Protein AF-A0A0R2RWG5-F1 (afdb_monomer_lite)

pLDDT: mean 77.85, std 9.3, range [44.59, 92.62]

Secondary structure (DSSP, 8-state):
--PPPHHHHHHHHHHHHHHHHIIIIIHHHHHHHHHHHHHHHHHHT-TTTB-TTS-B-HHHHHHHHHHHHHHHHHHHHHHHHHHHH---HHHHHHHHHHHHHHHHHHHHHHHHHHHHHHHHHIIIIIHHHHHHHHT-

Sequence (136 aa):
MKTPSIYKWTLKYGLMSAMAAIVCCVAPAVLFMLGLMGGVVAISFADFFYQADGSLGTGAIVLRVVAIGIGAYGIYRYKTTQDQCSIDPKRKRLNTIIVGALIIIVGVLLFIGLEKFSAWYFDAYIVPQQQIELSK

Structure (mmCIF, N/CA/C/O backbone):
data_AF-A0A0R2RWG5-F1
#
_entry.id   AF-A0A0R2RWG5-F1
#
loop_
_atom_site.group_PDB
_atom_site.id
_atom_site.type_symbol
_atom_site.label_atom_id
_atom_site.label_alt_id
_atom_site.label_comp_id
_atom_site.label_asym_id
_atom_site.label_entity_id
_atom_site.label_seq_id
_atom_site.pdbx_PDB_ins_code
_atom_site.Cartn_x
_atom_site.Cartn_y
_atom_site.Cartn_z
_atom_site.occupancy
_atom_site.B_iso_or_equiv
_atom_site.auth_seq_id
_atom_site.auth_comp_id
_atom_site.auth_asym_id
_atom_site.auth_atom_id
_atom_site.pdbx_PDB_model_num
ATOM 1 N N . MET A 1 1 ? 5.654 -28.391 47.933 1.00 44.59 1 MET A N 1
ATOM 2 C CA . MET A 1 1 ? 5.588 -28.098 46.482 1.00 44.59 1 MET A CA 1
ATOM 3 C C . MET A 1 1 ? 6.486 -26.898 46.211 1.00 44.59 1 MET A C 1
ATOM 5 O O . MET A 1 1 ? 6.319 -25.889 46.883 1.00 44.59 1 MET A O 1
ATOM 9 N N . LYS A 1 2 ? 7.503 -27.023 45.347 1.00 54.56 2 LYS A N 1
ATOM 10 C CA . LYS A 1 2 ? 8.472 -25.941 45.096 1.00 54.56 2 LYS A CA 1
ATOM 11 C C . LYS A 1 2 ? 7.783 -24.872 44.249 1.00 54.56 2 LYS A C 1
ATOM 13 O O . LYS A 1 2 ? 7.356 -25.175 43.138 1.00 54.56 2 LYS A O 1
ATOM 18 N N . THR A 1 3 ? 7.611 -23.673 44.799 1.00 59.16 3 THR A N 1
ATOM 19 C CA . THR A 1 3 ? 6.974 -22.547 44.111 1.00 59.16 3 THR A CA 1
ATOM 20 C C . THR A 1 3 ? 7.711 -22.289 42.794 1.00 59.16 3 THR A C 1
ATOM 22 O O . THR A 1 3 ? 8.927 -22.068 42.807 1.00 59.16 3 THR A O 1
ATOM 25 N N . PRO A 1 4 ? 7.039 -22.386 41.632 1.00 67.31 4 PRO A N 1
ATOM 26 C CA . PRO A 1 4 ? 7.693 -22.082 40.370 1.00 67.31 4 PRO A CA 1
ATOM 27 C C . PRO A 1 4 ? 8.071 -20.600 40.379 1.00 67.31 4 PRO A C 1
ATOM 29 O O . PRO A 1 4 ? 7.251 -19.747 40.717 1.00 67.31 4 PRO A O 1
ATOM 32 N N . SER A 1 5 ? 9.323 -20.278 40.045 1.00 76.75 5 SER A N 1
ATOM 33 C CA . SER A 1 5 ? 9.734 -18.879 39.988 1.00 76.75 5 SER A CA 1
ATOM 34 C C . SER A 1 5 ? 8.981 -18.184 38.854 1.00 76.75 5 SER A C 1
ATOM 36 O O . SER A 1 5 ? 9.076 -18.579 37.689 1.00 76.75 5 SER A O 1
ATOM 38 N N . ILE A 1 6 ? 8.225 -17.142 39.206 1.00 78.25 6 ILE A N 1
ATOM 39 C CA . ILE A 1 6 ? 7.382 -16.363 38.285 1.00 78.25 6 ILE A CA 1
ATOM 40 C C . ILE A 1 6 ? 8.199 -15.888 37.076 1.00 78.25 6 ILE A C 1
ATOM 42 O O . ILE A 1 6 ? 7.743 -15.983 35.942 1.00 78.25 6 ILE A O 1
ATOM 46 N N . TYR A 1 7 ? 9.461 -15.510 37.295 1.00 78.56 7 TYR A N 1
ATOM 47 C CA . TYR A 1 7 ? 10.391 -15.133 36.231 1.00 78.56 7 TYR A CA 1
ATOM 48 C C . TYR A 1 7 ? 10.622 -16.235 35.189 1.00 78.56 7 TYR A C 1
ATOM 50 O O . TYR A 1 7 ? 10.565 -15.950 33.998 1.00 78.56 7 TYR A O 1
ATOM 58 N N . LYS A 1 8 ? 10.840 -17.497 35.595 1.00 76.81 8 LYS A N 1
ATOM 59 C CA . LYS A 1 8 ? 11.050 -18.607 34.641 1.00 76.81 8 LYS A CA 1
ATOM 60 C C . LYS A 1 8 ? 9.770 -18.963 33.887 1.00 76.81 8 LYS A C 1
ATOM 62 O O . LYS A 1 8 ? 9.845 -19.411 32.745 1.00 76.81 8 LYS A O 1
ATOM 67 N N . TRP A 1 9 ? 8.616 -18.773 34.522 1.00 79.75 9 TRP A N 1
ATOM 68 C CA . TRP A 1 9 ? 7.312 -19.008 33.913 1.00 79.75 9 TRP A CA 1
ATOM 69 C C . TRP A 1 9 ? 7.019 -17.938 32.851 1.00 79.75 9 TRP A C 1
ATOM 71 O O . TRP A 1 9 ? 6.862 -18.277 31.679 1.00 79.75 9 TRP A O 1
ATOM 81 N N . THR A 1 10 ? 7.099 -16.654 33.205 1.00 79.94 10 THR A N 1
ATOM 82 C CA . THR A 1 10 ? 6.909 -15.536 32.267 1.00 79.94 10 THR A CA 1
ATOM 83 C C . THR A 1 10 ? 7.891 -15.573 31.098 1.00 79.94 10 THR A C 1
ATOM 85 O O . THR A 1 10 ? 7.482 -15.333 29.968 1.00 79.94 10 THR A O 1
ATOM 88 N N . LEU A 1 11 ? 9.161 -15.936 31.318 1.00 83.94 11 LEU A N 1
ATOM 89 C CA . LEU A 1 11 ? 10.129 -16.068 30.220 1.00 83.94 11 LEU A CA 1
ATOM 90 C C . LEU A 1 11 ? 9.752 -17.182 29.240 1.00 83.94 11 LEU A C 1
ATOM 92 O O . LEU A 1 11 ? 9.834 -16.977 28.034 1.00 83.94 11 LEU A O 1
ATOM 96 N N . LYS A 1 12 ? 9.304 -18.344 29.733 1.00 79.19 12 LYS A N 1
ATOM 97 C CA . LYS A 1 12 ? 8.894 -19.455 28.861 1.00 79.19 12 LYS A CA 1
ATOM 98 C C . LYS A 1 12 ? 7.661 -19.106 28.032 1.00 79.19 12 LYS A C 1
ATOM 100 O O . LYS A 1 12 ? 7.681 -19.282 26.819 1.00 79.19 12 LYS A O 1
ATOM 105 N N . TYR A 1 13 ? 6.602 -18.609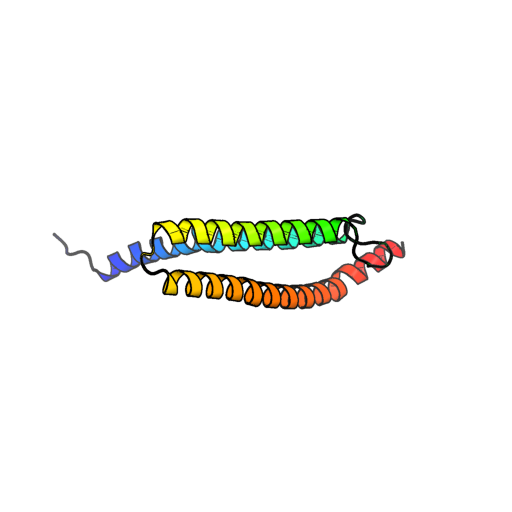 28.666 1.00 83.12 13 TYR A N 1
ATOM 106 C CA . TYR A 1 13 ? 5.352 -18.317 27.957 1.00 83.12 13 TYR A CA 1
ATOM 107 C C . TYR A 1 13 ? 5.440 -17.032 27.122 1.00 83.12 13 TYR A C 1
ATOM 109 O O . TYR A 1 13 ? 4.899 -16.982 26.019 1.00 83.12 13 TYR A O 1
ATOM 117 N N . GLY A 1 14 ? 6.203 -16.038 27.584 1.00 84.94 14 GLY A N 1
ATOM 118 C CA . GLY A 1 14 ? 6.499 -14.818 26.835 1.00 84.94 14 GLY A CA 1
ATOM 119 C C . GLY A 1 14 ? 7.260 -15.110 25.544 1.00 84.94 14 GLY A C 1
ATOM 120 O O . GLY A 1 14 ? 6.832 -14.676 24.475 1.00 84.94 14 GLY A O 1
ATOM 121 N N . LEU A 1 15 ? 8.321 -15.924 25.608 1.00 85.12 15 LEU A N 1
ATOM 122 C CA . LEU A 1 15 ? 9.104 -16.293 24.426 1.00 85.12 15 LEU A CA 1
ATOM 123 C C . LEU A 1 15 ? 8.263 -17.069 23.401 1.00 85.12 15 LEU A C 1
ATOM 125 O O . LEU A 1 15 ? 8.333 -16.782 22.209 1.00 85.12 15 LEU A O 1
ATOM 129 N N . MET A 1 16 ? 7.411 -17.991 23.859 1.00 80.94 16 MET A N 1
ATOM 130 C CA . MET A 1 16 ? 6.509 -18.739 22.974 1.00 80.94 16 MET A CA 1
ATOM 131 C C . MET A 1 16 ? 5.492 -17.824 22.282 1.00 80.94 16 MET A C 1
ATOM 133 O O . MET A 1 16 ? 5.247 -17.974 21.085 1.00 80.94 16 MET A O 1
ATOM 137 N N . SER A 1 17 ? 4.938 -16.841 23.000 1.00 79.56 17 SER A N 1
ATOM 138 C CA . SER A 1 17 ? 4.015 -15.864 22.408 1.00 79.56 17 SER A CA 1
ATOM 139 C C . SER A 1 17 ? 4.706 -14.949 21.390 1.00 79.56 17 SER A C 1
ATOM 141 O O . SER A 1 17 ? 4.140 -14.669 20.334 1.00 79.56 17 SER A O 1
ATOM 143 N N . ALA A 1 18 ? 5.957 -14.556 21.652 1.00 81.19 18 ALA A N 1
ATOM 144 C CA . ALA A 1 18 ? 6.759 -13.761 20.728 1.00 81.19 18 ALA A CA 1
ATOM 145 C C . ALA A 1 18 ? 7.104 -14.553 19.458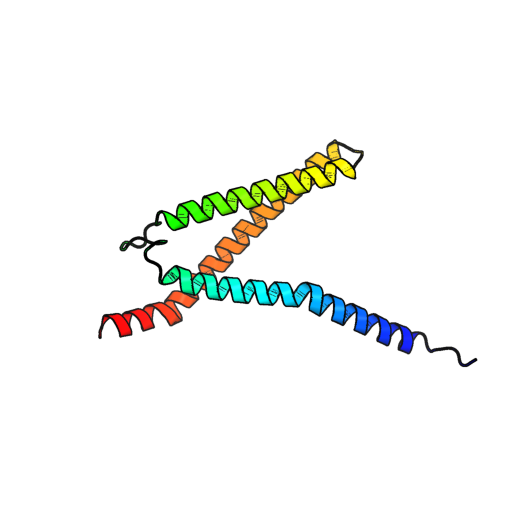 1.00 81.19 18 ALA A C 1
ATOM 147 O O . ALA A 1 18 ? 6.972 -14.029 18.355 1.00 81.19 18 ALA A O 1
ATOM 148 N N . MET A 1 19 ? 7.475 -15.830 19.587 1.00 82.19 19 MET A N 1
ATOM 149 C CA . MET A 1 19 ? 7.738 -16.695 18.431 1.00 82.19 19 MET A CA 1
ATOM 150 C C . MET A 1 19 ? 6.485 -16.903 17.581 1.00 82.19 19 MET A C 1
ATOM 152 O O . MET A 1 19 ? 6.553 -16.787 16.359 1.00 82.19 19 MET A O 1
ATOM 156 N N . ALA A 1 20 ? 5.334 -17.149 18.210 1.00 82.62 20 ALA A N 1
ATOM 157 C CA . ALA A 1 20 ? 4.068 -17.266 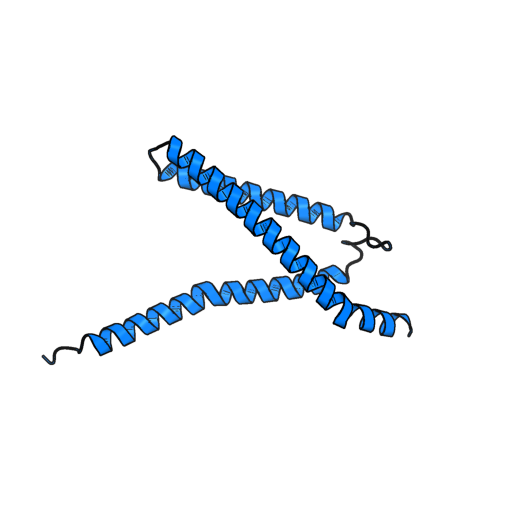17.494 1.00 82.62 20 ALA A CA 1
ATOM 158 C C . ALA A 1 20 ? 3.706 -15.962 16.760 1.00 82.62 20 ALA A C 1
ATOM 160 O O . ALA A 1 20 ? 3.275 -16.008 15.609 1.00 82.62 20 ALA A O 1
ATOM 161 N N . ALA A 1 21 ? 3.938 -14.803 17.386 1.00 74.31 21 ALA A N 1
ATOM 162 C CA . ALA A 1 21 ? 3.711 -13.502 16.764 1.00 74.31 21 ALA A CA 1
ATOM 163 C C . ALA A 1 21 ? 4.639 -13.259 15.561 1.00 74.31 21 ALA A C 1
ATOM 165 O O . ALA A 1 21 ? 4.176 -12.802 14.516 1.00 74.31 21 ALA A O 1
ATOM 166 N N . ILE A 1 22 ? 5.925 -13.611 15.667 1.00 84.00 22 ILE A N 1
ATOM 167 C CA . ILE A 1 22 ? 6.878 -13.493 14.553 1.00 84.00 22 ILE A CA 1
ATOM 168 C C . ILE A 1 22 ? 6.453 -14.403 13.396 1.00 84.00 22 ILE A C 1
ATOM 170 O O . ILE A 1 22 ? 6.352 -13.946 12.260 1.00 84.00 22 ILE A O 1
ATOM 174 N N . VAL A 1 23 ? 6.142 -15.671 13.665 1.00 85.62 23 VAL A N 1
ATOM 175 C CA . VAL A 1 23 ? 5.756 -16.623 12.612 1.00 85.62 23 VAL A CA 1
ATOM 176 C C . VAL A 1 23 ? 4.434 -16.224 11.947 1.00 85.62 23 VAL A C 1
ATOM 178 O O . VAL A 1 23 ? 4.322 -16.304 10.729 1.00 85.62 23 VAL A O 1
ATOM 181 N N . CYS A 1 24 ? 3.448 -15.752 12.710 1.00 82.81 24 CYS A N 1
ATOM 182 C CA . CYS A 1 24 ? 2.121 -15.427 12.181 1.00 82.81 24 CYS A CA 1
ATOM 183 C C . CYS A 1 24 ? 2.055 -14.061 11.472 1.00 82.81 24 CYS A C 1
ATOM 185 O O . CYS A 1 24 ? 1.304 -13.918 10.513 1.00 82.81 24 CYS A O 1
ATOM 187 N N . CYS A 1 25 ? 2.840 -13.062 11.893 1.00 76.69 25 CYS A N 1
ATOM 188 C CA . CYS A 1 25 ? 2.788 -11.721 11.292 1.00 76.69 25 CYS A CA 1
ATOM 189 C C . CYS A 1 25 ? 3.942 -11.439 10.326 1.00 76.69 25 CYS A C 1
ATOM 191 O O . CYS A 1 25 ? 3.741 -10.773 9.312 1.00 76.69 25 CYS A O 1
ATOM 193 N N . VAL A 1 26 ? 5.149 -11.928 10.618 1.00 80.31 26 VAL A N 1
ATOM 194 C CA . VAL A 1 26 ? 6.345 -11.591 9.831 1.00 80.31 26 VAL A CA 1
ATOM 195 C C . VAL A 1 26 ? 6.501 -12.538 8.648 1.00 80.31 26 VAL A C 1
ATOM 197 O O . VAL A 1 26 ? 6.809 -12.078 7.553 1.00 80.31 26 VAL A O 1
ATOM 200 N N . ALA A 1 27 ? 6.230 -13.838 8.812 1.00 79.50 27 ALA A N 1
ATOM 201 C CA . ALA A 1 27 ? 6.385 -14.785 7.705 1.00 79.50 27 ALA A CA 1
ATOM 202 C C . ALA A 1 27 ? 5.447 -14.480 6.519 1.00 79.50 27 ALA A C 1
ATOM 204 O O . ALA A 1 27 ? 5.946 -14.421 5.392 1.00 79.50 27 ALA A O 1
ATOM 205 N N . PRO A 1 28 ? 4.141 -14.187 6.718 1.00 79.00 28 PRO A N 1
ATOM 206 C CA . PRO A 1 28 ? 3.278 -13.784 5.609 1.00 79.00 28 PRO A CA 1
ATOM 207 C C . PRO A 1 28 ? 3.709 -12.458 4.983 1.00 79.00 28 PRO A C 1
ATOM 209 O O . PRO A 1 28 ? 3.630 -12.312 3.769 1.00 79.00 28 PRO A O 1
ATOM 212 N N . ALA A 1 29 ? 4.212 -11.510 5.782 1.00 76.69 29 ALA A N 1
ATOM 213 C CA . ALA A 1 29 ? 4.702 -10.232 5.273 1.00 76.69 29 ALA A CA 1
ATOM 214 C C . ALA A 1 29 ? 5.948 -10.399 4.384 1.00 76.69 29 ALA A C 1
ATOM 216 O O . ALA A 1 29 ? 6.024 -9.791 3.318 1.00 76.69 29 ALA A O 1
ATOM 217 N N . VAL A 1 30 ? 6.899 -11.254 4.774 1.00 80.69 30 VAL A N 1
ATOM 218 C CA . VAL A 1 30 ? 8.106 -11.537 3.977 1.00 80.69 30 VAL A CA 1
ATOM 219 C C . VAL A 1 30 ? 7.759 -12.309 2.704 1.00 80.69 30 VAL A C 1
ATOM 221 O O . VAL A 1 30 ? 8.226 -11.941 1.629 1.00 80.69 30 VAL A O 1
ATOM 224 N N . LEU A 1 31 ? 6.901 -13.332 2.792 1.00 78.81 31 LEU A N 1
ATOM 225 C CA . LEU A 1 31 ? 6.407 -14.069 1.620 1.00 78.81 31 LEU A CA 1
ATOM 226 C C . LEU A 1 31 ? 5.683 -13.146 0.636 1.00 78.81 31 LEU A C 1
ATOM 228 O O . LEU A 1 31 ? 5.889 -13.247 -0.571 1.00 78.81 31 LEU A O 1
ATOM 232 N N . PHE A 1 32 ? 4.881 -12.213 1.149 1.00 78.38 32 PHE A N 1
ATOM 233 C CA . PHE A 1 32 ? 4.212 -11.212 0.331 1.00 78.38 32 PHE A CA 1
ATOM 234 C C . PHE A 1 32 ? 5.213 -10.274 -0.353 1.00 78.38 32 PHE A C 1
ATOM 236 O O . PHE A 1 32 ? 5.102 -10.044 -1.553 1.00 78.38 32 PHE A O 1
ATOM 243 N N . MET A 1 33 ? 6.233 -9.794 0.364 1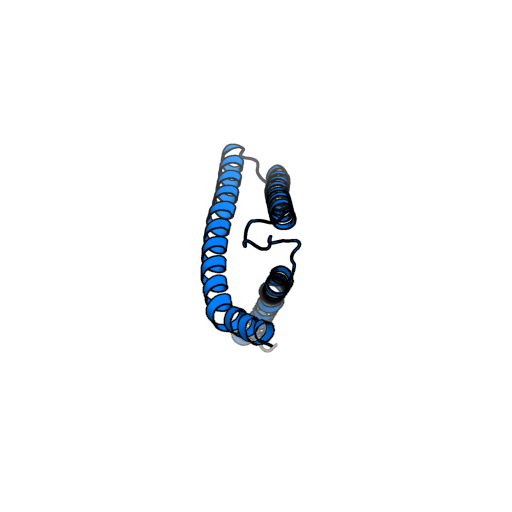.00 75.44 33 MET A N 1
ATOM 244 C CA . MET A 1 33 ? 7.278 -8.941 -0.216 1.00 75.44 33 MET A CA 1
ATOM 245 C C . MET A 1 33 ? 8.105 -9.659 -1.292 1.00 75.44 33 MET A C 1
ATOM 247 O O . MET A 1 33 ? 8.372 -9.072 -2.339 1.00 75.44 33 MET A O 1
ATOM 251 N N . LEU A 1 34 ? 8.463 -10.930 -1.083 1.00 79.00 34 LEU A N 1
ATOM 252 C CA . LEU A 1 34 ? 9.150 -11.745 -2.094 1.00 79.00 34 LEU A CA 1
ATOM 253 C C . LEU A 1 34 ? 8.265 -11.991 -3.322 1.00 79.00 34 LEU A C 1
ATOM 255 O O . LEU A 1 34 ? 8.740 -11.898 -4.453 1.00 79.00 34 LEU A O 1
ATOM 259 N N . GLY A 1 35 ? 6.973 -12.250 -3.104 1.00 79.31 35 GLY A N 1
ATOM 260 C CA . GLY A 1 35 ? 5.995 -12.393 -4.180 1.00 79.31 35 GLY A CA 1
ATOM 261 C C . GLY A 1 35 ? 5.825 -11.110 -4.995 1.00 79.31 35 GLY A C 1
ATOM 262 O O . GLY A 1 35 ? 5.805 -11.165 -6.222 1.00 79.31 35 GLY A O 1
ATOM 263 N N . LEU A 1 36 ? 5.768 -9.950 -4.333 1.00 79.00 36 LEU A N 1
ATOM 264 C CA . LEU A 1 36 ? 5.699 -8.652 -5.005 1.00 79.00 36 LEU A CA 1
ATOM 265 C C . LEU A 1 36 ? 6.965 -8.357 -5.814 1.00 79.00 36 LEU A C 1
ATOM 267 O O . LEU A 1 36 ? 6.854 -7.967 -6.973 1.00 79.00 36 LEU A O 1
ATOM 271 N N . MET A 1 37 ? 8.152 -8.582 -5.244 1.00 73.19 37 MET A N 1
ATOM 272 C CA . MET A 1 37 ? 9.429 -8.413 -5.954 1.00 73.19 37 MET A CA 1
ATOM 273 C C . MET A 1 37 ? 9.500 -9.302 -7.204 1.00 73.19 37 MET A C 1
ATOM 275 O O . MET A 1 37 ? 9.813 -8.811 -8.287 1.00 73.19 37 MET A O 1
ATOM 279 N N . GLY A 1 38 ? 9.142 -10.587 -7.083 1.00 74.19 38 GLY A N 1
ATOM 280 C CA . GLY A 1 38 ? 9.105 -11.511 -8.221 1.00 74.19 38 GLY A CA 1
ATOM 281 C C . GLY A 1 38 ? 8.068 -11.120 -9.278 1.00 74.19 38 GLY A C 1
ATOM 282 O O . GLY A 1 38 ? 8.342 -11.197 -10.475 1.00 74.19 38 GLY A O 1
ATOM 283 N N . GLY A 1 39 ? 6.901 -10.638 -8.843 1.00 74.25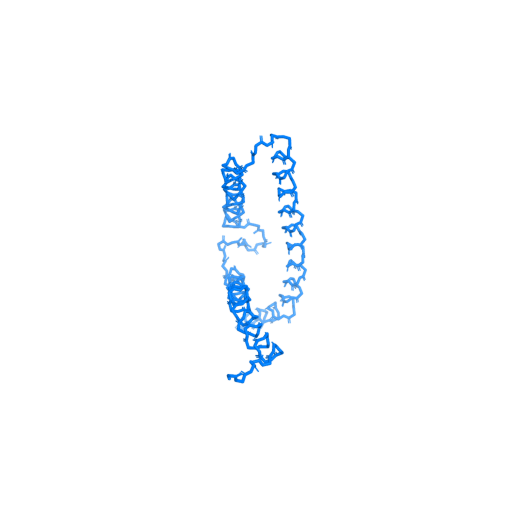 39 GLY A N 1
ATOM 284 C CA . GLY A 1 39 ? 5.858 -10.131 -9.732 1.00 74.25 39 GLY A CA 1
ATOM 285 C C . GLY A 1 39 ? 6.304 -8.908 -10.533 1.00 74.25 39 GLY A C 1
ATOM 286 O O . GLY A 1 39 ? 6.085 -8.869 -11.738 1.00 74.25 39 GLY A O 1
ATOM 287 N N . VAL A 1 40 ? 6.972 -7.937 -9.900 1.00 71.00 40 VAL A N 1
ATOM 288 C CA . VAL A 1 40 ? 7.463 -6.725 -10.581 1.00 71.00 40 VAL A CA 1
ATOM 289 C C . VAL A 1 40 ? 8.489 -7.075 -11.658 1.00 71.00 40 VAL A C 1
ATOM 291 O O . VAL A 1 40 ? 8.359 -6.600 -12.781 1.00 71.00 40 VAL A O 1
ATOM 294 N N . VAL A 1 41 ? 9.450 -7.955 -11.358 1.00 69.06 41 VAL A N 1
ATOM 295 C CA . VAL A 1 41 ? 10.446 -8.397 -12.348 1.00 69.06 41 VAL A CA 1
ATOM 296 C C . VAL A 1 41 ? 9.767 -9.081 -13.537 1.00 69.06 41 VAL A C 1
ATOM 298 O O . VAL A 1 41 ? 10.078 -8.753 -14.675 1.00 69.06 41 VAL A O 1
ATOM 301 N N . ALA A 1 42 ? 8.797 -9.971 -13.300 1.00 72.81 42 ALA A N 1
ATOM 302 C CA . ALA A 1 42 ? 8.079 -10.654 -14.379 1.00 72.81 42 ALA A CA 1
ATOM 303 C C . ALA A 1 42 ? 7.229 -9.700 -15.239 1.00 72.81 42 ALA A C 1
ATOM 305 O O . ALA A 1 42 ? 7.138 -9.877 -16.453 1.00 72.81 42 ALA A O 1
ATOM 306 N N . ILE A 1 43 ? 6.618 -8.682 -14.626 1.00 69.56 43 ILE A N 1
ATOM 307 C CA . ILE A 1 43 ? 5.797 -7.689 -15.333 1.00 69.56 43 ILE A CA 1
ATOM 308 C C . ILE A 1 43 ? 6.665 -6.773 -16.210 1.00 69.56 43 ILE A C 1
ATOM 310 O O . ILE A 1 43 ? 6.223 -6.393 -17.292 1.00 69.56 43 ILE A O 1
ATOM 314 N N . SER A 1 44 ? 7.895 -6.452 -15.798 1.00 65.00 44 SER A N 1
ATOM 315 C CA . SER A 1 44 ? 8.797 -5.580 -16.570 1.00 65.00 44 SER A CA 1
ATOM 316 C C . SER A 1 44 ? 9.262 -6.164 -17.907 1.00 65.00 44 SER A C 1
ATOM 318 O O . SER A 1 44 ? 9.656 -5.403 -18.782 1.00 65.00 44 SER A O 1
ATOM 320 N N . PHE A 1 45 ? 9.198 -7.485 -18.089 1.00 62.47 45 PHE A N 1
ATOM 321 C CA . PHE A 1 45 ? 9.531 -8.150 -19.357 1.00 62.47 45 PHE A CA 1
ATOM 322 C C . PHE A 1 45 ? 8.304 -8.452 -20.229 1.00 62.47 45 PHE A C 1
ATOM 324 O O . PHE A 1 45 ? 8.432 -9.088 -21.272 1.00 62.47 45 PHE A O 1
ATOM 331 N N . ALA A 1 46 ? 7.105 -8.046 -19.806 1.00 69.44 46 ALA A N 1
ATOM 332 C CA . ALA A 1 46 ? 5.871 -8.360 -20.510 1.00 69.44 46 ALA A CA 1
ATOM 333 C C . ALA A 1 46 ? 5.356 -7.153 -21.313 1.00 69.44 46 ALA A C 1
ATOM 335 O O . ALA A 1 46 ? 4.764 -6.227 -20.753 1.00 69.44 46 ALA A O 1
ATOM 336 N N . ASP A 1 47 ? 5.453 -7.241 -22.644 1.00 64.88 47 ASP A N 1
ATOM 337 C CA . ASP A 1 47 ? 4.906 -6.269 -23.617 1.00 64.88 47 ASP A CA 1
ATOM 338 C C . ASP A 1 47 ? 3.382 -6.042 -23.480 1.00 64.88 47 ASP A C 1
ATOM 340 O O . ASP A 1 47 ? 2.805 -5.104 -24.023 1.00 64.88 47 ASP A O 1
ATOM 344 N N . PHE A 1 48 ? 2.687 -6.901 -22.728 1.00 66.69 48 PHE A N 1
ATOM 345 C CA . PHE A 1 48 ? 1.257 -6.766 -22.438 1.00 66.69 48 PHE A CA 1
ATOM 346 C C . PHE A 1 48 ? 0.932 -5.600 -21.481 1.00 66.69 48 PHE A C 1
ATOM 348 O O . PHE A 1 48 ? -0.181 -5.057 -21.502 1.00 66.69 48 PHE A O 1
ATOM 355 N N . PHE A 1 49 ? 1.878 -5.211 -20.618 1.00 62.84 49 PHE A N 1
ATOM 356 C CA . PHE A 1 49 ? 1.668 -4.161 -19.614 1.00 62.84 49 PHE A CA 1
ATOM 357 C C . PHE A 1 49 ? 2.206 -2.791 -20.045 1.00 62.84 49 PHE A C 1
ATOM 359 O O . PHE A 1 49 ? 1.663 -1.776 -19.598 1.00 62.84 49 PHE A O 1
ATOM 366 N N . TYR A 1 50 ? 3.183 -2.753 -20.953 1.00 64.06 50 TYR A N 1
ATOM 367 C CA . TYR A 1 50 ? 3.811 -1.531 -21.457 1.00 64.06 50 TYR A CA 1
ATOM 368 C C . TYR A 1 50 ? 3.946 -1.590 -22.979 1.00 64.06 50 TYR A C 1
ATOM 370 O O . TYR A 1 50 ? 4.339 -2.611 -23.528 1.00 64.06 50 TYR A O 1
ATOM 378 N N . GLN A 1 51 ? 3.603 -0.498 -23.664 1.00 64.69 51 GLN A N 1
ATOM 379 C CA . GLN A 1 51 ? 3.839 -0.373 -25.106 1.00 64.69 51 GLN A CA 1
ATOM 380 C C . GLN A 1 51 ? 5.322 -0.074 -25.380 1.00 64.69 51 GLN A C 1
ATOM 382 O O . GLN A 1 51 ? 6.028 0.381 -24.482 1.00 64.69 51 GLN A O 1
ATOM 387 N N . ALA A 1 52 ? 5.778 -0.262 -26.624 1.00 58.75 52 ALA A N 1
ATOM 388 C CA . ALA A 1 52 ? 7.169 -0.025 -27.037 1.00 58.75 52 ALA A CA 1
ATOM 389 C C . ALA A 1 52 ? 7.687 1.396 -26.717 1.00 58.75 52 ALA A C 1
ATOM 391 O O . ALA A 1 52 ? 8.881 1.584 -26.510 1.00 58.75 52 ALA A O 1
ATOM 392 N N . ASP A 1 53 ? 6.784 2.375 -26.593 1.00 56.94 53 ASP A N 1
ATOM 393 C CA . ASP A 1 53 ? 7.099 3.761 -26.220 1.00 56.94 53 ASP A CA 1
ATOM 394 C C . ASP A 1 53 ? 7.155 3.998 -24.692 1.00 56.94 53 ASP A C 1
ATOM 396 O O . ASP A 1 53 ? 7.236 5.138 -24.234 1.00 56.94 53 ASP A O 1
ATOM 400 N N . GLY A 1 54 ? 7.031 2.948 -23.870 1.00 60.06 54 GLY A N 1
ATOM 401 C CA . GLY A 1 54 ? 6.929 3.046 -22.405 1.00 60.06 54 GLY A CA 1
ATOM 402 C C . GLY A 1 54 ? 5.568 3.550 -21.902 1.00 60.06 54 GLY A C 1
ATOM 403 O O . GLY A 1 54 ? 5.363 3.728 -20.701 1.00 60.06 54 GLY A O 1
ATOM 404 N N . SER A 1 55 ? 4.615 3.772 -22.811 1.00 65.19 55 SER A N 1
ATOM 405 C CA . SER A 1 55 ? 3.249 4.177 -22.477 1.00 65.19 55 SER A CA 1
ATOM 406 C C . SER A 1 55 ? 2.451 3.024 -21.857 1.00 65.19 55 SER A C 1
ATOM 408 O O . SER A 1 55 ? 2.721 1.845 -22.099 1.00 65.19 55 SER A O 1
ATOM 410 N N . LEU A 1 56 ? 1.439 3.370 -21.057 1.00 67.12 56 LEU A N 1
ATOM 411 C CA . LEU A 1 56 ? 0.574 2.417 -20.357 1.00 67.12 56 LEU A CA 1
ATOM 412 C C . LEU A 1 56 ? -0.099 1.460 -21.352 1.00 67.12 56 LEU A C 1
ATOM 414 O O . LEU A 1 56 ? -0.918 1.869 -22.180 1.00 67.12 56 LEU A O 1
ATOM 418 N N . GLY A 1 57 ? 0.225 0.172 -21.247 1.00 72.38 57 GLY A N 1
ATOM 419 C CA . GLY A 1 57 ? -0.464 -0.886 -21.974 1.00 72.38 57 GLY A CA 1
ATOM 420 C C . GLY A 1 57 ? -1.855 -1.155 -21.399 1.00 72.38 57 GLY A C 1
ATOM 421 O O . GLY A 1 57 ? -2.191 -0.777 -20.270 1.00 72.38 57 GLY A O 1
ATOM 422 N N . THR A 1 58 ? -2.685 -1.856 -22.167 1.00 73.56 58 THR A N 1
ATOM 423 C CA . THR A 1 58 ? -4.058 -2.203 -21.771 1.00 73.56 58 THR A CA 1
ATOM 424 C C . THR A 1 58 ? -4.082 -3.035 -20.481 1.00 73.56 58 THR A C 1
ATOM 426 O O . THR A 1 58 ? -4.958 -2.835 -19.638 1.00 73.56 58 THR A O 1
ATOM 429 N N . GLY A 1 59 ? -3.078 -3.897 -20.263 1.00 73.75 59 GLY A N 1
ATOM 430 C CA . GLY A 1 59 ? -2.938 -4.695 -19.043 1.00 73.75 59 GLY A CA 1
ATOM 431 C C . GLY A 1 59 ? -2.733 -3.864 -17.771 1.00 73.75 59 GLY A C 1
ATOM 432 O O . GLY A 1 59 ? -3.300 -4.186 -16.724 1.00 73.75 59 GLY A O 1
ATOM 433 N N . ALA A 1 60 ? -1.989 -2.755 -17.850 1.00 74.00 60 ALA A N 1
ATOM 434 C CA . ALA A 1 60 ? -1.744 -1.881 -16.701 1.00 74.00 60 ALA A CA 1
ATOM 435 C C . ALA A 1 60 ? -3.023 -1.152 -16.257 1.00 74.00 60 ALA A C 1
ATOM 437 O O . ALA A 1 60 ? -3.269 -0.970 -15.062 1.00 74.00 60 ALA A O 1
ATOM 438 N N . ILE A 1 61 ? -3.875 -0.778 -17.215 1.00 79.19 61 ILE A N 1
ATOM 439 C CA . ILE A 1 61 ? -5.179 -0.167 -16.937 1.00 79.19 61 ILE A CA 1
ATOM 440 C C . ILE A 1 61 ? -6.106 -1.187 -16.263 1.00 79.19 61 ILE A C 1
ATOM 442 O O . ILE A 1 61 ? -6.720 -0.870 -15.243 1.00 79.19 61 ILE A O 1
ATOM 446 N N . VAL A 1 62 ? -6.158 -2.424 -16.769 1.00 84.50 62 VAL A N 1
ATOM 447 C CA . VAL A 1 62 ? -6.975 -3.500 -16.179 1.00 84.50 62 VAL A CA 1
ATOM 448 C C . VAL A 1 62 ? -6.552 -3.793 -14.737 1.00 84.50 62 VAL A C 1
ATOM 450 O O . VAL A 1 62 ? -7.410 -3.845 -13.855 1.00 84.50 62 VAL A O 1
ATOM 453 N N . LEU A 1 63 ? -5.248 -3.901 -14.459 1.00 81.44 63 LEU A N 1
ATOM 454 C CA . LEU A 1 63 ? -4.742 -4.108 -13.095 1.00 81.44 63 LEU A CA 1
ATOM 455 C C . LEU A 1 63 ? -5.172 -2.993 -12.134 1.00 81.44 63 LEU A C 1
ATOM 457 O O . LEU A 1 63 ? -5.585 -3.277 -11.009 1.00 81.44 63 LEU A O 1
ATOM 461 N N . ARG A 1 64 ? -5.126 -1.731 -12.574 1.00 83.88 64 ARG A N 1
ATOM 462 C CA . ARG A 1 64 ? -5.567 -0.585 -11.761 1.00 83.88 64 ARG A CA 1
ATOM 463 C C . ARG A 1 64 ? -7.065 -0.645 -11.462 1.00 83.88 64 ARG A C 1
ATOM 465 O O . ARG A 1 64 ? -7.461 -0.400 -10.324 1.00 83.88 64 ARG A O 1
ATOM 472 N N . VAL A 1 65 ? -7.891 -1.019 -12.442 1.00 88.12 65 VAL A N 1
ATOM 473 C CA . VAL A 1 65 ? -9.341 -1.199 -12.243 1.00 88.12 65 VAL A CA 1
ATOM 474 C C . VAL A 1 65 ? -9.620 -2.322 -11.241 1.00 88.12 65 VAL A C 1
ATOM 476 O O . VAL A 1 65 ? -10.413 -2.136 -10.316 1.00 88.12 65 VAL A O 1
ATOM 479 N N . VAL A 1 66 ? -8.930 -3.460 -11.364 1.00 88.25 66 VAL A N 1
ATOM 480 C CA . VAL A 1 66 ? -9.057 -4.582 -10.419 1.00 88.25 66 VAL A CA 1
ATOM 481 C C . VAL A 1 66 ? -8.627 -4.165 -9.010 1.00 88.25 66 VAL A C 1
ATOM 483 O O . VAL A 1 66 ? -9.337 -4.452 -8.046 1.00 88.25 66 VAL A O 1
ATOM 486 N N . ALA A 1 67 ? -7.517 -3.435 -8.875 1.00 83.25 67 ALA A N 1
ATOM 487 C CA . ALA A 1 67 ? -7.035 -2.941 -7.586 1.00 83.25 67 ALA A CA 1
ATOM 488 C C . ALA A 1 67 ? -8.048 -2.004 -6.904 1.00 83.25 67 ALA A C 1
ATOM 490 O O . ALA A 1 67 ? -8.322 -2.159 -5.711 1.00 83.25 67 ALA A O 1
ATOM 491 N N . ILE A 1 68 ? -8.665 -1.087 -7.659 1.00 88.44 68 ILE A N 1
ATOM 492 C CA . ILE A 1 68 ? -9.752 -0.232 -7.153 1.00 88.44 68 ILE A CA 1
ATOM 493 C C . ILE A 1 68 ? -10.942 -1.091 -6.700 1.00 88.44 68 ILE A C 1
ATOM 495 O O . ILE A 1 68 ? -11.499 -0.845 -5.628 1.00 88.44 68 ILE A O 1
ATOM 499 N N . GLY A 1 69 ? -11.297 -2.129 -7.464 1.00 90.31 69 GLY A N 1
ATOM 500 C CA . GLY A 1 69 ? -12.357 -3.076 -7.108 1.00 90.31 69 GLY A CA 1
ATOM 501 C C . GLY A 1 69 ? -12.096 -3.806 -5.786 1.00 90.31 69 GLY A C 1
ATOM 502 O O . GLY A 1 69 ? -12.981 -3.866 -4.931 1.00 90.31 69 GLY A O 1
ATOM 503 N N . ILE A 1 70 ? -10.871 -4.296 -5.571 1.00 89.50 70 ILE A N 1
ATOM 504 C CA . ILE A 1 70 ? -10.462 -4.948 -4.315 1.00 89.50 70 ILE A CA 1
ATOM 505 C C . ILE A 1 70 ? -10.515 -3.953 -3.148 1.00 89.50 70 ILE A C 1
ATOM 507 O O . ILE A 1 70 ? -11.033 -4.287 -2.080 1.00 89.50 70 ILE A O 1
ATOM 511 N N . GLY A 1 71 ? -10.038 -2.721 -3.349 1.00 86.62 71 GLY A N 1
ATOM 512 C CA . GLY A 1 71 ? -10.114 -1.661 -2.341 1.00 86.62 71 GLY A CA 1
ATOM 513 C C . GLY A 1 71 ? -11.558 -1.336 -1.942 1.00 86.62 71 GLY A C 1
ATOM 514 O O . GLY A 1 71 ? -11.886 -1.303 -0.753 1.00 86.62 71 GLY A O 1
ATOM 515 N N . ALA A 1 72 ? -12.447 -1.180 -2.926 1.00 89.50 72 ALA A N 1
ATOM 516 C CA . ALA A 1 72 ? -13.872 -0.953 -2.696 1.00 89.50 72 ALA A CA 1
ATOM 517 C C . ALA A 1 72 ? -14.531 -2.134 -1.964 1.00 89.50 72 ALA A C 1
ATOM 519 O O . ALA A 1 72 ? -15.286 -1.927 -1.009 1.00 89.50 72 ALA A O 1
ATOM 520 N N . TYR A 1 73 ? -14.201 -3.369 -2.352 1.00 91.19 73 TYR A N 1
ATOM 521 C CA . TYR A 1 73 ? -14.674 -4.576 -1.676 1.00 91.19 73 TYR A CA 1
ATOM 522 C C . TYR A 1 73 ? -14.202 -4.643 -0.216 1.00 91.19 73 TYR A C 1
ATOM 524 O O . TYR A 1 73 ? -14.996 -4.951 0.676 1.00 91.19 73 TYR A O 1
ATOM 532 N N . GLY A 1 74 ? -12.945 -4.284 0.061 1.00 87.12 74 GLY A N 1
ATOM 533 C CA . GLY A 1 74 ? -12.404 -4.206 1.420 1.00 87.12 74 GLY A CA 1
ATOM 534 C C . GLY A 1 74 ? -13.175 -3.223 2.305 1.00 87.12 74 GLY A C 1
ATOM 535 O O . GLY A 1 74 ? -13.568 -3.572 3.421 1.00 87.12 74 GLY A O 1
ATOM 536 N N . ILE A 1 75 ? -13.477 -2.028 1.786 1.00 87.75 75 ILE A N 1
ATOM 537 C CA . ILE A 1 75 ? -14.287 -1.022 2.494 1.00 87.75 75 ILE A CA 1
ATOM 538 C C . ILE A 1 75 ? -15.721 -1.526 2.710 1.00 87.75 75 ILE A C 1
ATOM 540 O O . ILE A 1 75 ? -16.272 -1.365 3.802 1.00 87.75 75 ILE A O 1
ATOM 544 N N . TYR A 1 76 ? -16.324 -2.170 1.707 1.00 88.56 76 TYR A N 1
ATOM 545 C CA . TYR A 1 76 ? -17.656 -2.764 1.826 1.00 88.56 76 TYR A CA 1
ATOM 546 C C . TYR A 1 76 ? -17.712 -3.833 2.927 1.00 88.56 76 TYR A C 1
ATOM 548 O O . TYR A 1 76 ? -18.605 -3.803 3.780 1.00 88.56 76 TYR A O 1
ATOM 556 N N . ARG A 1 77 ? -16.730 -4.741 2.959 1.00 87.56 77 ARG A N 1
ATOM 557 C CA . ARG A 1 77 ? -16.643 -5.817 3.957 1.00 87.56 77 ARG A CA 1
ATOM 558 C C . ARG A 1 77 ? -16.397 -5.252 5.355 1.00 87.56 77 ARG A C 1
ATOM 560 O O . ARG A 1 77 ? -17.048 -5.684 6.301 1.00 87.56 77 ARG A O 1
ATOM 567 N N . TYR A 1 78 ? -15.531 -4.243 5.475 1.00 85.00 78 TYR A N 1
ATOM 568 C CA . TYR A 1 78 ? -15.302 -3.517 6.726 1.00 85.00 78 TYR A CA 1
ATOM 569 C C . TYR A 1 78 ? -16.580 -2.862 7.252 1.00 85.00 78 TYR A C 1
ATOM 571 O O . TYR A 1 78 ? -16.904 -3.002 8.432 1.00 85.00 78 TYR A O 1
ATOM 579 N N . LYS A 1 79 ? -17.339 -2.201 6.370 1.00 83.81 79 LYS A N 1
ATOM 580 C CA . LYS A 1 79 ? -18.636 -1.614 6.710 1.00 83.81 79 LYS A CA 1
ATOM 581 C C . LYS A 1 79 ? -19.603 -2.698 7.198 1.00 83.81 79 LYS A C 1
ATOM 583 O O . LYS A 1 79 ? -20.085 -2.594 8.314 1.00 83.81 79 LYS A O 1
ATOM 588 N N . THR A 1 80 ? -19.775 -3.790 6.449 1.00 82.50 80 THR A N 1
ATOM 589 C CA . THR A 1 80 ? -20.601 -4.945 6.863 1.00 82.50 80 THR A CA 1
ATOM 590 C C . THR A 1 80 ? -20.233 -5.480 8.253 1.00 82.50 80 THR A C 1
ATOM 592 O O . THR A 1 80 ? -21.119 -5.741 9.061 1.00 82.50 80 THR A O 1
ATOM 595 N N . THR A 1 81 ? -18.943 -5.615 8.571 1.00 80.50 81 THR A N 1
ATOM 596 C CA . THR A 1 81 ? -18.512 -6.081 9.898 1.00 80.50 81 THR A CA 1
ATOM 597 C C . THR A 1 81 ? -18.797 -5.045 10.992 1.00 80.50 81 THR A C 1
ATOM 599 O O . THR A 1 81 ? -19.227 -5.408 12.084 1.00 80.50 81 THR A O 1
ATOM 602 N N . GLN A 1 82 ? -18.607 -3.751 10.717 1.00 76.12 82 GLN A N 1
ATOM 603 C CA . GLN A 1 82 ? -18.915 -2.671 11.666 1.00 76.12 82 GLN A CA 1
ATOM 604 C C . GLN A 1 82 ? -20.409 -2.579 11.994 1.00 76.12 82 GLN A C 1
ATOM 606 O O . GLN A 1 82 ? -20.766 -2.265 13.131 1.00 76.12 82 GLN A O 1
ATOM 611 N N . ASP A 1 83 ? -21.273 -2.859 11.015 1.00 74.81 83 ASP A N 1
ATOM 612 C CA . ASP A 1 83 ? -22.732 -2.848 11.158 1.00 74.81 83 ASP A CA 1
ATOM 613 C C . ASP A 1 83 ? -23.232 -3.839 12.219 1.00 74.81 83 ASP A C 1
ATOM 615 O O . ASP A 1 83 ? -24.260 -3.583 12.839 1.00 74.81 83 ASP A O 1
ATOM 619 N N . GLN A 1 84 ? -22.492 -4.923 12.468 1.00 73.25 84 GLN A N 1
ATOM 620 C CA . GLN A 1 84 ? -22.864 -5.951 13.442 1.00 73.25 84 GLN A CA 1
ATOM 621 C C . GLN A 1 84 ? -22.382 -5.662 14.873 1.00 73.25 84 GLN A C 1
ATOM 623 O O . GLN A 1 84 ? -22.900 -6.263 15.811 1.00 73.25 84 GLN A O 1
ATOM 628 N N . CYS A 1 85 ? -21.418 -4.751 15.063 1.00 70.94 85 CYS A N 1
ATOM 629 C CA . CYS A 1 85 ? -20.724 -4.592 16.349 1.00 70.94 85 CYS A CA 1
ATOM 630 C C . CYS A 1 85 ? -20.881 -3.214 17.021 1.00 70.94 85 CYS A C 1
ATOM 632 O O . CYS A 1 85 ? -20.600 -3.104 18.213 1.00 70.94 85 CYS A O 1
ATOM 634 N N . SER A 1 86 ? -21.290 -2.152 16.311 1.00 64.50 86 SER A N 1
ATOM 635 C CA . SER A 1 86 ? -21.344 -0.785 16.871 1.00 64.50 86 SER A CA 1
ATOM 636 C C . SER A 1 86 ? -22.760 -0.200 16.910 1.00 64.50 86 SER A C 1
ATOM 638 O O . SER A 1 86 ? -23.373 0.008 15.867 1.00 64.50 86 SER A O 1
ATOM 640 N N . ILE A 1 87 ? -23.230 0.166 18.111 1.00 68.00 87 ILE A N 1
ATOM 641 C CA . ILE A 1 87 ? -24.545 0.793 18.366 1.00 68.00 87 ILE A CA 1
ATOM 642 C C . ILE A 1 87 ? -24.609 2.274 17.937 1.00 68.00 87 ILE A C 1
ATOM 644 O O . ILE A 1 87 ? -25.671 2.743 17.535 1.00 68.00 87 ILE A O 1
ATOM 648 N N . ASP A 1 88 ? -23.497 3.025 17.983 1.00 83.06 88 ASP A N 1
ATOM 649 C CA . ASP A 1 88 ? -23.505 4.469 17.679 1.00 83.06 88 ASP A CA 1
ATOM 650 C C . ASP A 1 88 ? -23.273 4.765 16.173 1.00 83.06 88 ASP A C 1
ATOM 652 O O . ASP A 1 88 ? -22.186 4.488 15.641 1.00 83.06 88 ASP A O 1
ATOM 656 N N . PRO A 1 89 ? -24.244 5.391 15.471 1.00 80.94 89 PRO A N 1
ATOM 657 C CA . PRO A 1 89 ? -24.143 5.691 14.043 1.00 80.94 89 PRO A CA 1
ATOM 658 C C . PRO A 1 89 ? -23.151 6.817 13.698 1.00 80.94 89 PRO A C 1
ATOM 660 O O . PRO A 1 89 ? -22.623 6.834 12.580 1.00 80.94 89 PRO A O 1
ATOM 663 N N . LYS A 1 90 ? -22.863 7.753 14.615 1.00 83.88 90 LYS A N 1
ATOM 664 C CA . LYS A 1 90 ? -21.896 8.845 14.387 1.00 83.88 90 LYS A CA 1
ATOM 665 C C . LYS A 1 90 ? -20.468 8.305 14.402 1.00 83.88 90 LYS A C 1
ATOM 667 O O . LYS A 1 90 ? -19.691 8.600 13.491 1.00 83.88 90 LYS A O 1
ATOM 672 N N . ARG A 1 91 ? -20.143 7.455 15.384 1.00 79.81 91 ARG A N 1
ATOM 673 C CA . ARG A 1 91 ? -18.813 6.829 15.512 1.00 79.81 91 ARG A CA 1
ATOM 674 C C . ARG A 1 91 ? -18.504 5.906 14.328 1.00 79.81 91 ARG A C 1
ATOM 676 O O . ARG A 1 91 ? -17.388 5.924 13.816 1.00 79.81 91 ARG A O 1
ATOM 683 N N . LYS A 1 92 ? -19.507 5.181 13.828 1.00 79.81 92 LYS A N 1
ATOM 684 C CA . LYS A 1 92 ? -19.412 4.301 12.650 1.00 79.81 92 LYS A CA 1
ATOM 685 C C . LYS A 1 92 ? -19.018 5.040 11.363 1.00 79.81 92 LYS A C 1
ATOM 687 O O . LYS A 1 92 ? -18.134 4.588 10.630 1.00 79.81 92 LYS A O 1
ATOM 692 N N . ARG A 1 93 ? -19.639 6.197 11.091 1.00 82.69 93 ARG A N 1
ATOM 693 C CA . ARG A 1 93 ? -19.292 7.034 9.924 1.00 82.69 93 ARG A CA 1
ATOM 694 C C . ARG A 1 93 ? -17.868 7.561 10.031 1.00 82.69 93 ARG A C 1
ATOM 696 O O . ARG A 1 93 ? -17.111 7.441 9.073 1.00 82.69 93 ARG A O 1
ATOM 703 N N . LEU A 1 94 ? -17.501 8.070 11.206 1.00 87.25 94 LEU A N 1
ATOM 704 C CA . LEU A 1 94 ? -16.168 8.615 11.448 1.00 87.25 94 LEU A CA 1
ATOM 705 C C . LEU A 1 94 ? -15.083 7.542 11.262 1.00 87.25 94 LEU A C 1
ATOM 707 O O . LEU A 1 94 ? -14.100 7.778 10.573 1.00 87.25 94 LEU A O 1
ATOM 711 N N . ASN A 1 95 ? -15.303 6.335 11.789 1.00 85.50 95 ASN A N 1
ATOM 712 C CA . ASN A 1 95 ? -14.348 5.232 11.686 1.00 85.50 95 ASN A CA 1
ATOM 713 C C . ASN A 1 95 ? -14.197 4.707 10.247 1.00 85.50 95 ASN A C 1
ATOM 715 O O . ASN A 1 95 ? -13.104 4.347 9.821 1.00 85.50 95 ASN A O 1
ATOM 719 N N . THR A 1 96 ? -15.283 4.703 9.468 1.00 83.44 96 THR A N 1
ATOM 720 C CA . THR A 1 96 ? -15.226 4.337 8.042 1.00 83.44 96 THR A CA 1
ATOM 721 C C . THR A 1 96 ? -14.458 5.381 7.230 1.00 83.44 96 THR A C 1
ATOM 723 O O . THR A 1 96 ? -13.652 5.015 6.378 1.00 83.44 96 THR A O 1
ATOM 726 N N . ILE A 1 97 ? -14.654 6.671 7.524 1.00 89.31 97 ILE A N 1
ATOM 727 C CA . ILE A 1 97 ? -13.904 7.764 6.887 1.00 89.31 97 ILE A CA 1
ATOM 728 C C . ILE A 1 97 ? -12.420 7.682 7.254 1.00 89.31 97 ILE A C 1
ATOM 730 O O . ILE A 1 97 ? -11.582 7.778 6.365 1.00 89.31 97 ILE A O 1
ATOM 734 N N . ILE A 1 98 ? -12.091 7.457 8.532 1.00 90.25 98 ILE A N 1
ATOM 735 C CA . ILE A 1 98 ? -10.700 7.330 8.991 1.00 90.25 98 ILE A CA 1
ATOM 736 C C . ILE A 1 98 ? -10.004 6.169 8.284 1.00 90.25 98 ILE A C 1
ATOM 738 O O . ILE A 1 98 ? -8.907 6.352 7.767 1.00 90.25 98 ILE A O 1
ATOM 742 N N . VAL A 1 99 ? -10.637 4.995 8.210 1.00 87.31 99 VAL A N 1
ATOM 743 C CA . VAL A 1 99 ? -10.048 3.843 7.512 1.00 87.31 99 VAL A CA 1
ATOM 744 C C . VAL A 1 99 ? -9.893 4.113 6.018 1.00 87.31 99 VAL A C 1
ATOM 746 O O . VAL A 1 99 ? -8.837 3.820 5.466 1.00 87.31 99 VAL A O 1
ATOM 749 N N . GLY A 1 100 ? -10.885 4.727 5.369 1.00 87.94 100 GLY A N 1
ATOM 750 C CA . GLY A 1 100 ? -10.769 5.130 3.965 1.00 87.94 100 GLY A CA 1
ATOM 751 C C . GLY A 1 100 ? -9.609 6.103 3.728 1.00 87.94 100 GLY A C 1
ATOM 752 O O . GLY A 1 100 ? -8.788 5.879 2.840 1.00 87.94 100 GLY A O 1
ATOM 753 N N . ALA A 1 101 ? -9.491 7.140 4.560 1.00 92.38 101 ALA A N 1
ATOM 754 C CA . ALA A 1 101 ? -8.401 8.110 4.490 1.00 92.38 101 ALA A CA 1
ATOM 755 C C . ALA A 1 101 ? -7.035 7.454 4.739 1.00 92.38 101 ALA A C 1
ATOM 757 O O . ALA A 1 101 ? -6.084 7.731 4.013 1.00 92.38 101 ALA A O 1
ATOM 758 N N . LEU A 1 102 ? -6.944 6.546 5.713 1.00 91.56 102 LEU A N 1
ATOM 759 C CA . LEU A 1 102 ? -5.719 5.811 6.020 1.00 91.56 102 LEU A CA 1
ATOM 760 C C . LEU A 1 102 ? -5.275 4.943 4.836 1.00 91.56 102 LEU A C 1
ATOM 762 O O . LEU A 1 102 ? -4.105 4.981 4.472 1.00 91.56 102 LEU A O 1
ATOM 766 N N . ILE A 1 103 ? -6.198 4.209 4.206 1.00 89.06 103 ILE A N 1
ATOM 767 C CA . ILE A 1 103 ? -5.899 3.386 3.023 1.00 89.06 103 ILE A CA 1
ATOM 768 C C . ILE A 1 103 ? -5.359 4.257 1.883 1.00 89.06 103 ILE A C 1
ATOM 770 O O . ILE A 1 103 ? -4.371 3.883 1.257 1.00 89.06 103 ILE A O 1
ATOM 774 N N . ILE A 1 104 ? -5.962 5.425 1.637 1.00 89.06 104 ILE A N 1
ATOM 775 C CA . ILE A 1 104 ? -5.507 6.350 0.589 1.00 89.06 104 ILE A CA 1
ATOM 776 C C . ILE A 1 104 ? -4.113 6.894 0.915 1.00 89.06 104 ILE A C 1
ATOM 778 O O . ILE A 1 104 ? -3.220 6.813 0.077 1.00 89.06 104 ILE A O 1
ATOM 782 N N . ILE A 1 105 ? -3.907 7.417 2.127 1.00 92.62 105 ILE A N 1
ATOM 783 C CA . ILE A 1 105 ? -2.627 8.014 2.535 1.00 92.62 105 ILE A CA 1
ATOM 784 C C . ILE A 1 105 ? -1.512 6.968 2.481 1.00 92.62 105 ILE A C 1
ATOM 786 O O . ILE A 1 105 ? -0.475 7.205 1.863 1.00 92.62 105 ILE A O 1
ATOM 790 N N . VAL A 1 106 ? -1.731 5.798 3.087 1.00 90.50 106 VAL A N 1
ATOM 791 C CA . VAL A 1 106 ? -0.747 4.710 3.089 1.00 90.50 106 VAL A CA 1
ATOM 792 C C . VAL A 1 106 ? -0.497 4.221 1.669 1.00 90.50 106 VAL A C 1
ATOM 794 O O . VAL A 1 106 ? 0.660 4.067 1.302 1.00 90.50 106 VAL A O 1
ATOM 797 N N . GLY A 1 107 ? -1.540 4.036 0.856 1.00 85.06 107 GLY A N 1
ATOM 798 C CA . GLY A 1 107 ? -1.410 3.598 -0.534 1.00 85.06 107 GLY A CA 1
ATOM 799 C C . GLY A 1 107 ? -0.597 4.565 -1.395 1.00 85.06 107 GLY A C 1
ATOM 800 O O . GLY A 1 107 ? 0.296 4.128 -2.116 1.00 85.06 107 GLY A O 1
ATOM 801 N N . VAL A 1 108 ? -0.845 5.874 -1.282 1.00 88.25 108 VAL A N 1
ATOM 802 C CA . VAL A 1 108 ? -0.088 6.907 -2.011 1.00 88.25 108 VAL A CA 1
ATOM 803 C C . VAL A 1 108 ? 1.369 6.952 -1.553 1.00 88.25 108 VAL A C 1
ATOM 805 O O . VAL A 1 108 ? 2.270 6.991 -2.389 1.00 88.25 108 VAL A O 1
ATOM 808 N N . LEU A 1 109 ? 1.618 6.908 -0.241 1.00 89.94 109 LEU A N 1
ATOM 809 C CA . LEU A 1 109 ? 2.979 6.891 0.299 1.00 89.94 109 LEU A CA 1
ATOM 810 C C . LEU A 1 109 ? 3.750 5.645 -0.148 1.00 89.94 109 LEU A C 1
ATOM 812 O O . LEU A 1 109 ? 4.904 5.761 -0.560 1.00 89.94 109 LEU A O 1
ATOM 816 N N . LEU A 1 110 ? 3.108 4.473 -0.110 1.00 85.69 110 LEU A N 1
ATOM 817 C CA . LEU A 1 110 ? 3.690 3.224 -0.600 1.00 85.69 110 LEU A CA 1
ATOM 818 C C . LEU A 1 110 ? 4.000 3.313 -2.089 1.00 85.69 110 LEU A C 1
ATOM 820 O O . LEU A 1 110 ? 5.100 2.948 -2.482 1.00 85.69 110 LEU A O 1
ATOM 824 N N . PHE A 1 111 ? 3.069 3.826 -2.898 1.00 82.88 111 PHE A N 1
ATOM 825 C CA . PHE A 1 111 ? 3.255 3.971 -4.339 1.00 82.88 111 PHE A CA 1
ATOM 826 C C . PHE A 1 111 ? 4.458 4.859 -4.667 1.00 82.88 111 PHE A C 1
ATOM 828 O O . PHE A 1 111 ? 5.340 4.440 -5.407 1.00 82.88 111 PHE A O 1
ATOM 835 N N . ILE A 1 112 ? 4.549 6.044 -4.056 1.00 86.00 112 ILE A N 1
ATOM 836 C CA . ILE A 1 112 ? 5.674 6.962 -4.281 1.00 86.00 112 ILE A CA 1
ATOM 837 C C . ILE A 1 112 ? 6.995 6.338 -3.812 1.00 86.00 112 ILE A C 1
ATOM 839 O O . ILE A 1 112 ? 8.011 6.456 -4.498 1.00 86.00 112 ILE A O 1
ATOM 843 N N . GLY A 1 113 ? 6.992 5.682 -2.648 1.00 84.62 113 GLY A N 1
ATOM 844 C CA . GLY A 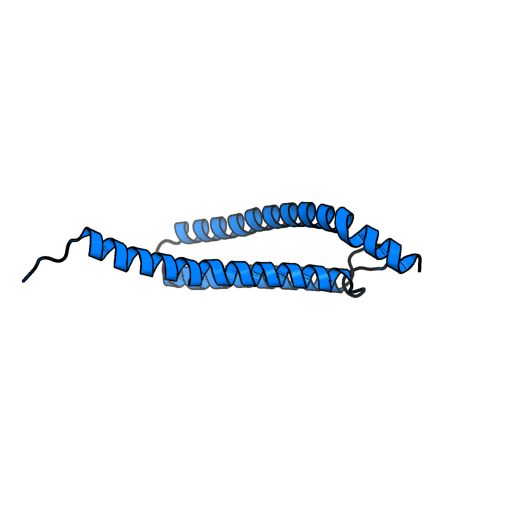1 113 ? 8.175 5.014 -2.112 1.00 84.62 113 GLY A CA 1
ATOM 845 C C . GLY A 1 113 ? 8.661 3.876 -3.012 1.00 84.62 113 GLY A C 1
ATOM 846 O O . GLY A 1 113 ? 9.851 3.807 -3.317 1.00 84.62 113 GLY A O 1
ATOM 847 N N . LEU A 1 114 ? 7.740 3.025 -3.472 1.00 79.62 114 LEU A N 1
ATOM 848 C CA . LEU A 1 114 ? 8.026 1.922 -4.388 1.00 79.62 114 LEU A CA 1
ATOM 849 C C . LEU A 1 114 ? 8.522 2.425 -5.738 1.00 79.62 114 LEU A C 1
ATOM 851 O O . LEU A 1 114 ? 9.549 1.933 -6.171 1.00 79.62 114 LEU A O 1
ATOM 855 N N . GLU A 1 115 ? 7.870 3.415 -6.350 1.00 79.31 115 GLU A N 1
ATOM 856 C CA . GLU A 1 115 ? 8.285 3.995 -7.638 1.00 79.31 115 GLU A CA 1
ATOM 857 C C . GLU A 1 115 ? 9.708 4.560 -7.579 1.00 79.31 115 GLU A C 1
ATOM 859 O O . GLU A 1 115 ? 10.537 4.297 -8.447 1.00 79.31 115 GLU A O 1
ATOM 864 N N . LYS A 1 116 ? 10.027 5.315 -6.522 1.00 82.56 116 LYS A N 1
ATOM 865 C CA . LYS A 1 116 ? 11.375 5.865 -6.315 1.00 82.56 116 LYS A CA 1
ATOM 866 C C . LYS A 1 116 ? 12.416 4.757 -6.157 1.00 82.56 116 LYS A C 1
ATOM 868 O O . LYS A 1 116 ? 13.512 4.860 -6.704 1.00 82.56 116 LYS A O 1
ATOM 873 N N . PHE A 1 117 ? 12.080 3.724 -5.388 1.00 79.88 117 PHE A N 1
ATOM 874 C CA . PHE A 1 117 ? 12.978 2.607 -5.122 1.00 79.88 117 PHE A CA 1
ATOM 875 C C . PHE A 1 117 ? 13.166 1.720 -6.356 1.00 79.88 117 PHE A C 1
ATOM 877 O O . PHE A 1 117 ? 14.290 1.327 -6.667 1.00 79.88 117 PHE A O 1
ATOM 884 N N . SER A 1 118 ? 12.084 1.443 -7.086 1.00 71.81 118 SER A N 1
ATOM 885 C CA . SER A 1 118 ? 12.112 0.661 -8.312 1.00 71.81 118 SER A CA 1
ATOM 886 C C . SER A 1 118 ? 12.870 1.399 -9.401 1.00 71.81 118 SER A C 1
ATOM 888 O O . SER A 1 118 ? 13.745 0.791 -9.997 1.00 71.81 118 SER A O 1
ATOM 890 N N . ALA A 1 119 ? 12.620 2.694 -9.622 1.00 78.00 119 ALA A N 1
ATOM 891 C CA . ALA A 1 119 ? 13.344 3.480 -10.623 1.00 78.00 119 ALA A CA 1
ATOM 892 C C . ALA A 1 119 ? 14.861 3.428 -10.390 1.00 78.00 119 ALA A C 1
ATOM 894 O O . ALA A 1 119 ? 15.617 3.106 -11.302 1.00 78.00 119 ALA A O 1
ATOM 895 N N . TRP A 1 120 ? 15.298 3.625 -9.142 1.00 81.75 120 TRP A N 1
ATOM 896 C CA . TRP A 1 120 ? 16.709 3.488 -8.783 1.00 81.75 120 TRP A CA 1
ATOM 897 C C . TRP A 1 120 ? 17.258 2.075 -9.052 1.00 81.75 120 TRP A C 1
ATOM 899 O O . TRP A 1 120 ? 18.359 1.933 -9.580 1.00 81.75 120 TRP A O 1
ATOM 909 N N . TYR A 1 121 ? 16.499 1.026 -8.715 1.00 78.56 121 TYR A N 1
ATOM 910 C CA . TYR A 1 121 ? 16.906 -0.362 -8.953 1.00 78.56 121 TYR A CA 1
ATOM 911 C C . TYR A 1 121 ? 16.981 -0.708 -10.451 1.00 78.56 121 TYR A C 1
ATOM 913 O O . TYR A 1 121 ? 17.938 -1.349 -10.889 1.00 78.56 121 TYR A O 1
ATOM 921 N N . PHE A 1 122 ? 15.996 -0.270 -11.239 1.00 73.19 122 PHE A N 1
ATOM 922 C CA . PHE A 1 122 ? 15.944 -0.496 -12.682 1.00 73.19 122 PHE A CA 1
ATOM 923 C C . PHE A 1 122 ? 17.113 0.195 -13.388 1.00 73.19 122 PHE A C 1
ATOM 925 O O . PHE A 1 122 ? 17.811 -0.468 -14.158 1.00 73.19 122 PHE A O 1
ATOM 932 N N . ASP A 1 123 ? 17.389 1.461 -13.065 1.00 79.38 123 ASP A N 1
ATOM 933 C CA . ASP A 1 123 ? 18.519 2.204 -13.635 1.00 79.38 123 ASP A CA 1
ATOM 934 C C . ASP A 1 123 ? 19.871 1.578 -13.265 1.00 79.38 123 ASP A C 1
ATOM 936 O O . ASP A 1 123 ? 20.772 1.498 -14.100 1.00 79.38 123 ASP A O 1
ATOM 940 N N . ALA A 1 124 ? 20.026 1.108 -12.024 1.00 81.88 124 ALA A N 1
ATOM 941 C CA . ALA A 1 124 ? 21.297 0.571 -11.547 1.00 81.88 124 ALA A CA 1
ATOM 942 C C . ALA A 1 124 ? 21.608 -0.844 -12.067 1.00 81.88 124 ALA A C 1
ATOM 944 O O . ALA A 1 124 ? 22.777 -1.158 -12.296 1.00 81.88 124 ALA A O 1
ATOM 945 N N . TYR A 1 125 ? 20.597 -1.705 -12.233 1.00 76.88 125 TYR A N 1
ATOM 946 C CA . TYR A 1 125 ? 20.819 -3.138 -12.469 1.00 76.88 125 TYR A CA 1
ATOM 947 C C . TYR A 1 125 ? 20.162 -3.693 -13.733 1.00 76.88 125 TYR A C 1
ATOM 949 O O . TYR A 1 125 ? 20.717 -4.612 -14.328 1.00 76.88 125 TYR A O 1
ATOM 957 N N . ILE A 1 126 ? 19.007 -3.177 -14.157 1.00 70.94 126 ILE A N 1
ATOM 958 C CA . ILE A 1 126 ? 18.221 -3.788 -15.242 1.00 70.94 126 ILE A CA 1
ATOM 959 C C . ILE A 1 126 ? 18.532 -3.138 -16.592 1.00 70.94 126 ILE A C 1
ATOM 961 O O . ILE A 1 126 ? 18.885 -3.843 -17.535 1.00 70.94 126 ILE A O 1
ATOM 965 N N . VAL A 1 127 ? 18.479 -1.806 -16.680 1.00 76.06 127 VAL A N 1
ATOM 966 C CA . VAL A 1 127 ? 18.804 -1.053 -17.904 1.00 76.06 127 VAL A CA 1
ATOM 967 C C . VAL A 1 127 ? 20.201 -1.394 -18.447 1.00 76.06 127 VAL A C 1
ATOM 969 O O . VAL A 1 127 ? 20.301 -1.706 -19.635 1.00 76.06 127 VAL A O 1
ATOM 972 N N . PRO A 1 128 ? 21.286 -1.418 -17.641 1.00 76.62 128 PRO A N 1
ATOM 973 C CA . PRO A 1 128 ? 22.604 -1.789 -18.157 1.00 76.62 128 PRO A CA 1
ATOM 974 C C . PRO A 1 128 ? 22.662 -3.228 -18.688 1.00 76.62 128 PRO A C 1
ATOM 976 O O . PRO A 1 128 ? 23.349 -3.474 -19.674 1.00 76.62 128 PRO A O 1
ATOM 979 N N . GLN A 1 129 ? 21.927 -4.172 -18.092 1.00 72.31 129 GLN A N 1
ATOM 980 C CA . GLN A 1 129 ? 21.869 -5.555 -18.580 1.00 72.31 129 GLN A CA 1
ATOM 981 C C . GLN A 1 129 ? 21.057 -5.666 -19.879 1.00 72.31 129 GLN A C 1
ATOM 983 O O . GLN A 1 129 ? 21.508 -6.321 -20.814 1.00 72.31 129 GLN A O 1
ATOM 988 N N . GLN A 1 130 ? 19.930 -4.952 -19.998 1.00 66.75 130 GLN A N 1
ATOM 989 C CA . GLN A 1 130 ? 19.164 -4.891 -21.251 1.00 66.75 130 GLN A CA 1
ATOM 990 C C . GLN A 1 130 ? 19.989 -4.317 -22.408 1.00 66.75 130 GLN A C 1
ATOM 992 O O . GLN A 1 130 ? 19.898 -4.815 -23.524 1.00 66.75 130 GLN A O 1
ATOM 997 N N . GLN A 1 131 ? 20.817 -3.299 -22.163 1.00 71.19 131 GLN A N 1
ATOM 998 C CA . GLN A 1 131 ? 21.689 -2.726 -23.197 1.00 71.19 131 GLN A CA 1
ATOM 999 C C . GLN A 1 131 ? 22.786 -3.710 -23.641 1.00 71.19 131 GLN A C 1
ATOM 1001 O O . GLN A 1 131 ? 23.146 -3.744 -24.818 1.00 71.19 131 GLN A O 1
ATOM 1006 N N . ILE A 1 132 ? 23.301 -4.543 -22.730 1.00 74.12 132 ILE A N 1
ATOM 1007 C CA . ILE A 1 132 ? 24.271 -5.602 -23.056 1.00 74.12 132 ILE A CA 1
ATOM 1008 C C . ILE A 1 132 ? 23.618 -6.708 -23.898 1.00 74.12 132 ILE A C 1
ATOM 1010 O O . ILE A 1 132 ? 24.243 -7.211 -24.827 1.00 74.12 132 ILE A O 1
ATOM 1014 N N . GLU A 1 133 ? 22.368 -7.074 -23.610 1.00 67.00 133 GLU A N 1
ATOM 1015 C CA . GLU A 1 133 ? 21.646 -8.084 -24.393 1.00 67.00 133 GLU A CA 1
ATOM 1016 C C . GLU A 1 133 ? 21.154 -7.560 -25.748 1.00 67.00 133 GLU A C 1
ATOM 1018 O O . GLU A 1 133 ? 21.164 -8.310 -26.716 1.00 67.00 133 GLU A O 1
ATOM 1023 N N . LEU A 1 134 ? 20.777 -6.280 -25.845 1.00 65.19 134 LEU A N 1
ATOM 1024 C CA . LEU A 1 134 ? 20.323 -5.658 -27.095 1.00 65.19 134 LEU A CA 1
ATOM 1025 C C . LEU A 1 134 ? 21.479 -5.301 -28.050 1.00 65.19 134 LEU A C 1
ATOM 1027 O O . LEU A 1 134 ? 21.270 -5.177 -29.253 1.00 65.19 134 LEU A O 1
ATOM 1031 N N . SER A 1 135 ? 22.692 -5.105 -27.522 1.00 56.38 135 SER A N 1
ATOM 1032 C CA . SER A 1 135 ? 23.905 -4.841 -28.318 1.00 56.38 135 SER A CA 1
ATOM 1033 C C . SER A 1 135 ? 24.612 -6.109 -28.813 1.00 56.38 135 SER A C 1
ATOM 1035 O O . SER A 1 135 ? 25.662 -6.011 -29.455 1.00 56.38 135 SER A O 1
ATOM 1037 N N . LYS A 1 136 ? 24.043 -7.283 -28.530 1.00 50.97 136 LYS A N 1
ATOM 1038 C CA . LYS A 1 136 ? 24.511 -8.592 -28.978 1.00 50.97 136 LYS A CA 1
ATOM 1039 C C . LYS A 1 136 ? 23.640 -9.123 -30.112 1.00 50.97 136 LYS A C 1
ATOM 1041 O O . LYS A 1 136 ? 24.224 -9.765 -31.013 1.00 50.97 136 LYS A O 1
#

Foldseek 3Di:
DPPPDPVVVCVVVVVVVVVVCCCVPVVVVVVVVVVVVVVVVVVVPDCQQAPPVRDGHPVVVVVVVVVVVVVVVVLVVVLVVCVVPDPDPVVSVVVSVVVVVVCVVVVVVVVVVCVVVVVVVCVVPPVVVVVVVVVD

Radius of gyration: 23.28 Å; chains: 1; bounding box: 49×37×76 Å